Protein AF-A0A0H0XL68-F1 (afdb_monomer_lite)

Foldseek 3Di:
DPDPPPPQQLVLQCLLAPDPVPGGHPLVVLCVVVVHHSVVVVCCNVVSPDPPVSSVVSVCSNVVQDPVPDPQDPDWDQDPVRWTDGSDPPDTHHPVRVVVVVCCVCPDPVNDDLCVQADPVPRDGPDDD

Secondary structure (DSSP, 8-state):
----S---THHHHHHHTB-TTTSSB-HHHHHHHHTS-HHHHHHHHHHT---HHHHHHHHHHHTT----SSTT---S-B-TTS-EE-SSTT-EE-HHHHHHHHHHHHTSTTTS-GGGTB-TTT--B----

Organism: NCBI:txid874156

Radius of gyration: 19.89 Å; chains: 1; bounding box: 42×34×63 Å

Structure (mmCIF, N/CA/C/O backbone):
data_AF-A0A0H0XL68-F1
#
_entry.id   AF-A0A0H0XL68-F1
#
loop_
_atom_site.group_PDB
_atom_site.id
_atom_site.type_symbol
_atom_site.label_atom_id
_atom_site.label_alt_id
_atom_site.label_comp_id
_atom_site.label_asym_id
_atom_site.label_entity_id
_atom_site.label_seq_id
_atom_site.pdbx_PDB_ins_code
_atom_site.Cartn_x
_atom_site.Cartn_y
_atom_site.Cartn_z
_atom_site.occupancy
_atom_site.B_iso_or_equiv
_atom_site.auth_seq_id
_atom_site.auth_comp_id
_atom_site.auth_asym_id
_atom_site.auth_atom_id
_atom_site.pdbx_PDB_model_num
ATOM 1 N N . MET A 1 1 ? 14.903 -5.680 11.402 1.00 36.72 1 MET A N 1
ATOM 2 C CA . MET A 1 1 ? 15.444 -4.504 10.684 1.00 36.72 1 MET A CA 1
ATOM 3 C C . MET A 1 1 ? 15.607 -4.948 9.251 1.00 36.72 1 MET A C 1
ATOM 5 O O . MET A 1 1 ? 16.414 -5.834 9.026 1.00 36.72 1 MET A O 1
ATOM 9 N N . LEU A 1 2 ? 14.781 -4.461 8.331 1.00 29.67 2 LEU A N 1
ATOM 10 C CA . LEU A 1 2 ? 14.835 -4.867 6.929 1.00 29.67 2 LEU A CA 1
ATOM 11 C C . LEU A 1 2 ? 14.942 -3.591 6.090 1.00 29.67 2 LEU A C 1
ATOM 13 O O . LEU A 1 2 ? 13.982 -2.839 5.993 1.00 29.67 2 LEU A O 1
ATOM 17 N N . TYR A 1 3 ? 16.154 -3.382 5.566 1.00 35.50 3 TYR A N 1
ATOM 18 C CA . TYR A 1 3 ? 16.544 -2.434 4.517 1.00 35.50 3 TYR A CA 1
ATOM 19 C C . TYR A 1 3 ? 16.471 -0.923 4.821 1.00 35.50 3 TYR A C 1
ATOM 21 O O . TYR A 1 3 ? 15.872 -0.164 4.071 1.00 35.50 3 TYR A O 1
ATOM 29 N N . ASP A 1 4 ? 17.224 -0.470 5.832 1.00 36.06 4 ASP A N 1
ATOM 30 C CA . ASP A 1 4 ? 17.700 0.928 5.945 1.00 36.06 4 ASP A CA 1
ATOM 31 C C . ASP A 1 4 ? 19.021 1.144 5.170 1.00 36.06 4 ASP A C 1
ATOM 33 O O . ASP A 1 4 ? 19.929 1.852 5.608 1.00 36.06 4 ASP A O 1
ATOM 37 N N . ALA A 1 5 ? 19.173 0.516 4.000 1.00 41.38 5 ALA A N 1
ATOM 38 C CA . ALA A 1 5 ? 20.161 1.012 3.051 1.00 41.38 5 ALA A CA 1
ATOM 39 C C . ALA A 1 5 ? 19.579 2.296 2.450 1.00 41.38 5 ALA A C 1
ATOM 41 O O . ALA A 1 5 ? 18.411 2.315 2.073 1.00 41.38 5 ALA A O 1
ATOM 42 N N . LEU A 1 6 ? 20.385 3.355 2.394 1.00 47.25 6 LEU A N 1
ATOM 43 C CA . LEU A 1 6 ? 20.124 4.687 1.831 1.00 47.25 6 LEU A CA 1
ATOM 44 C C . LEU A 1 6 ? 19.752 4.665 0.331 1.00 47.25 6 LEU A C 1
ATOM 46 O O . LEU A 1 6 ? 20.333 5.380 -0.480 1.00 47.25 6 LEU A O 1
ATOM 50 N N . ILE A 1 7 ? 18.801 3.834 -0.078 1.00 57.19 7 ILE A N 1
ATOM 51 C CA . ILE A 1 7 ? 18.275 3.820 -1.430 1.00 57.19 7 ILE A CA 1
ATOM 52 C C . ILE A 1 7 ? 17.133 4.840 -1.422 1.00 57.19 7 ILE A C 1
ATOM 54 O O . ILE A 1 7 ? 16.073 4.623 -0.834 1.00 57.19 7 ILE A O 1
ATOM 58 N N . GLY A 1 8 ? 17.382 6.018 -1.989 1.00 65.19 8 GLY A N 1
ATOM 59 C CA . GLY A 1 8 ? 16.422 7.119 -1.953 1.00 65.19 8 GLY A CA 1
ATOM 60 C C . GLY A 1 8 ? 15.173 6.837 -2.796 1.00 65.19 8 GLY A C 1
ATOM 61 O O . GLY A 1 8 ? 15.296 6.299 -3.880 1.00 65.19 8 GLY A O 1
ATOM 62 N N . ASP A 1 9 ? 13.989 7.267 -2.355 1.00 77.81 9 ASP A N 1
ATOM 63 C CA . ASP A 1 9 ? 12.655 7.018 -2.951 1.00 77.81 9 ASP A CA 1
ATOM 64 C C . ASP A 1 9 ? 12.509 6.941 -4.490 1.00 77.81 9 ASP A C 1
ATOM 66 O O . ASP A 1 9 ? 11.549 6.337 -4.972 1.00 77.81 9 ASP A O 1
ATOM 70 N N . HIS A 1 10 ? 13.413 7.547 -5.263 1.00 85.56 10 HIS A N 1
ATOM 71 C CA . HIS A 1 10 ? 13.467 7.423 -6.718 1.00 85.56 10 HIS A CA 1
ATOM 72 C C . HIS A 1 10 ? 13.521 5.962 -7.197 1.00 85.56 10 HIS A C 1
ATOM 74 O O . HIS A 1 10 ? 12.738 5.597 -8.074 1.00 85.56 10 HIS A O 1
ATOM 80 N N . TRP A 1 11 ? 14.353 5.112 -6.579 1.00 87.69 11 TRP A N 1
ATOM 81 C CA . TRP A 1 11 ? 14.480 3.698 -6.965 1.00 87.69 11 TRP A CA 1
ATOM 82 C C . TRP A 1 11 ? 13.153 2.953 -6.799 1.00 87.69 11 TRP A C 1
ATOM 84 O O . TRP A 1 11 ? 12.792 2.105 -7.609 1.00 87.69 11 TRP A O 1
ATOM 94 N N . LEU A 1 12 ? 12.404 3.291 -5.746 1.00 87.38 12 LEU A N 1
ATOM 95 C CA . LEU A 1 12 ? 11.173 2.605 -5.391 1.00 87.38 12 LEU A CA 1
ATOM 96 C C . LEU A 1 12 ? 10.075 2.921 -6.415 1.00 87.38 12 LEU A C 1
ATOM 98 O O . LEU A 1 12 ? 9.288 2.044 -6.768 1.00 87.38 12 LEU A O 1
ATOM 102 N N . LEU A 1 13 ? 10.046 4.153 -6.939 1.00 90.12 13 LEU A N 1
ATOM 103 C CA . LEU A 1 13 ? 9.175 4.518 -8.059 1.00 90.12 13 LEU A CA 1
ATOM 104 C C . LEU A 1 13 ? 9.581 3.816 -9.354 1.00 90.12 13 LEU A C 1
ATOM 106 O O . LEU A 1 13 ? 8.699 3.354 -10.073 1.00 90.12 13 LEU A O 1
ATOM 110 N N . GLU A 1 14 ? 10.878 3.721 -9.646 1.00 90.31 14 GLU A N 1
ATOM 111 C CA . GLU A 1 14 ? 11.376 3.030 -10.843 1.00 90.31 14 GLU A CA 1
ATOM 112 C C . GLU A 1 14 ? 11.047 1.539 -10.812 1.00 90.31 14 GLU A C 1
ATOM 114 O O . GLU A 1 14 ? 10.573 1.000 -11.805 1.00 90.31 14 GLU A O 1
ATOM 119 N N . MET A 1 15 ? 11.198 0.889 -9.658 1.00 86.19 15 MET A N 1
ATOM 120 C CA . MET A 1 15 ? 10.804 -0.508 -9.461 1.00 86.19 15 MET A CA 1
ATOM 121 C C . MET A 1 15 ? 9.294 -0.703 -9.629 1.00 86.19 15 MET A C 1
ATOM 123 O O . MET A 1 15 ? 8.843 -1.581 -10.360 1.00 86.19 15 MET A O 1
ATOM 127 N N . CYS A 1 16 ? 8.492 0.137 -8.972 1.00 86.56 16 CYS A N 1
ATOM 128 C CA . CYS A 1 16 ? 7.034 0.013 -8.962 1.00 86.56 16 CYS A CA 1
ATOM 129 C C . CYS A 1 16 ? 6.374 0.377 -10.300 1.00 86.56 16 CYS A C 1
ATOM 131 O O . CYS A 1 16 ? 5.307 -0.146 -10.641 1.00 86.56 16 CYS A O 1
ATOM 133 N N . PHE A 1 17 ? 6.970 1.307 -11.041 1.00 90.94 17 PHE A N 1
ATOM 134 C CA . PHE A 1 17 ? 6.397 1.907 -12.241 1.00 90.94 17 PHE A CA 1
ATOM 135 C C . PHE A 1 17 ? 7.446 2.046 -13.342 1.00 90.94 17 PHE A C 1
ATOM 137 O O . PHE A 1 17 ? 7.541 3.102 -13.957 1.00 90.94 17 PHE A O 1
ATOM 144 N N . CYS A 1 18 ? 8.223 0.999 -13.608 1.00 89.31 18 CYS A N 1
ATOM 145 C CA . CYS A 1 18 ? 9.260 1.036 -14.637 1.00 89.31 18 CYS A CA 1
ATOM 146 C C . CYS A 1 18 ? 8.685 1.383 -16.024 1.00 89.31 18 CYS A C 1
ATOM 148 O O . CYS A 1 18 ? 7.698 0.786 -16.473 1.00 89.31 18 CYS A O 1
ATOM 150 N N . ASP A 1 19 ? 9.305 2.340 -16.716 1.00 89.81 19 ASP A N 1
ATOM 151 C CA . ASP A 1 19 ? 9.124 2.551 -18.152 1.00 89.81 19 ASP A CA 1
ATOM 152 C C . ASP A 1 19 ? 10.190 1.754 -18.915 1.00 89.81 19 ASP A C 1
ATOM 154 O O . ASP A 1 19 ? 11.315 2.212 -19.108 1.00 89.81 19 ASP A O 1
ATOM 158 N N . TYR A 1 20 ? 9.831 0.550 -19.364 1.00 82.50 20 TYR A N 1
ATOM 159 C CA . TYR A 1 20 ? 10.740 -0.338 -20.099 1.00 82.50 20 TYR A CA 1
ATOM 160 C C . TYR A 1 20 ? 11.163 0.198 -21.476 1.00 82.50 20 TYR A C 1
ATOM 162 O O . TYR A 1 20 ? 12.101 -0.330 -22.066 1.00 82.50 20 TYR A O 1
ATOM 170 N N . ILE A 1 21 ? 10.477 1.217 -22.006 1.00 81.12 21 ILE A N 1
ATOM 171 C CA . ILE A 1 21 ? 10.779 1.796 -23.320 1.0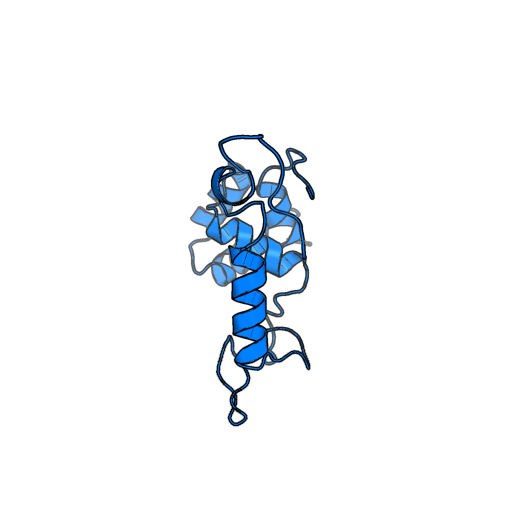0 81.12 21 ILE A CA 1
ATOM 172 C C . ILE A 1 21 ? 11.776 2.945 -23.170 1.00 81.12 21 ILE A C 1
ATOM 174 O O . ILE A 1 21 ? 12.737 3.029 -23.929 1.00 81.12 21 ILE A O 1
ATOM 178 N N . LYS A 1 22 ? 11.542 3.849 -22.212 1.00 82.12 22 LYS A N 1
ATOM 179 C CA . LYS A 1 22 ? 12.343 5.074 -22.038 1.00 82.12 22 LYS A CA 1
ATOM 180 C C . LYS A 1 22 ? 13.402 4.983 -20.939 1.00 82.12 22 LYS A C 1
ATOM 182 O O . LYS A 1 22 ? 14.297 5.824 -20.908 1.00 82.12 22 LYS A O 1
ATOM 187 N N . GLY A 1 23 ? 13.310 3.985 -20.062 1.00 80.69 23 GLY A N 1
ATOM 188 C CA . GLY A 1 23 ? 14.055 3.937 -18.808 1.00 80.69 23 GLY A CA 1
ATOM 189 C C . GLY A 1 23 ? 13.487 4.916 -17.772 1.00 80.69 23 GLY A C 1
ATOM 190 O O . GLY A 1 23 ? 13.001 5.997 -18.109 1.00 80.69 23 GLY A O 1
ATOM 191 N N . GLY A 1 24 ? 13.541 4.541 -16.493 1.00 87.81 24 GLY A N 1
ATOM 192 C CA . GLY A 1 24 ? 13.027 5.354 -15.385 1.00 87.81 24 GLY A CA 1
ATOM 193 C C . GLY A 1 24 ? 11.554 5.083 -15.057 1.00 87.81 24 GLY A C 1
ATOM 194 O O . GLY A 1 24 ? 11.090 3.945 -15.131 1.00 87.81 24 GLY A O 1
ATOM 195 N N . VAL A 1 25 ? 10.819 6.124 -14.650 1.00 91.69 25 VAL A N 1
ATOM 196 C CA . VAL A 1 25 ? 9.437 6.018 -14.144 1.00 91.69 25 VAL A CA 1
ATOM 197 C C . VAL A 1 25 ? 8.406 6.317 -15.235 1.00 91.69 25 VAL A C 1
ATOM 199 O O . VAL A 1 25 ? 8.406 7.392 -15.833 1.00 91.69 25 VAL A O 1
ATOM 202 N N . ASN A 1 26 ? 7.439 5.419 -15.413 1.00 94.88 26 ASN A N 1
ATOM 203 C CA . ASN A 1 26 ? 6.216 5.640 -16.176 1.00 94.88 26 ASN A CA 1
ATOM 204 C C . ASN A 1 26 ? 5.292 6.593 -15.397 1.00 94.88 26 ASN A C 1
ATOM 206 O O . ASN A 1 26 ? 4.451 6.169 -14.594 1.00 94.88 26 ASN A O 1
ATOM 210 N N . LEU A 1 27 ? 5.483 7.897 -15.617 1.00 94.06 27 LEU A N 1
ATOM 211 C CA . LEU A 1 27 ? 4.764 8.958 -14.907 1.00 94.06 27 LEU A CA 1
ATOM 212 C C . LEU A 1 27 ? 3.238 8.856 -15.046 1.00 94.06 27 LEU A C 1
ATOM 214 O O . LEU A 1 27 ? 2.586 8.953 -14.007 1.00 94.06 27 LEU A O 1
ATOM 218 N N . PRO A 1 28 ? 2.649 8.601 -16.236 1.00 93.69 28 PRO A N 1
ATOM 219 C CA . PRO A 1 28 ? 1.198 8.456 -16.358 1.00 93.69 28 PRO A CA 1
ATOM 220 C C . PRO A 1 28 ? 0.637 7.330 -15.481 1.00 93.69 28 PRO A C 1
ATOM 222 O O . PRO A 1 28 ? -0.352 7.516 -14.770 1.00 93.69 28 PRO A O 1
ATOM 225 N N . LYS A 1 29 ? 1.294 6.162 -15.472 1.00 90.25 29 LYS A N 1
ATOM 226 C CA . LYS A 1 29 ? 0.854 5.000 -14.685 1.00 90.25 29 LYS A CA 1
ATOM 227 C C . LYS A 1 29 ? 0.985 5.246 -13.183 1.00 90.25 29 LYS A C 1
ATOM 229 O O . LYS A 1 29 ? 0.083 4.898 -12.423 1.00 90.25 29 LYS A O 1
ATOM 234 N N . ALA A 1 30 ? 2.087 5.856 -12.755 1.00 91.19 30 ALA A N 1
ATOM 235 C CA . ALA A 1 30 ? 2.301 6.218 -11.358 1.00 91.19 30 ALA A CA 1
ATOM 236 C C . ALA A 1 30 ? 1.308 7.299 -10.891 1.00 91.19 30 ALA A C 1
ATOM 238 O O . ALA A 1 30 ? 0.717 7.180 -9.821 1.00 91.19 30 ALA A O 1
ATOM 239 N N . ALA A 1 31 ? 1.072 8.327 -11.709 1.00 91.19 31 ALA A N 1
ATOM 240 C CA . ALA A 1 31 ? 0.119 9.399 -11.431 1.00 91.19 31 ALA A CA 1
ATOM 241 C C . ALA A 1 31 ? -1.307 8.864 -11.249 1.00 91.19 31 ALA A C 1
ATOM 243 O O . ALA A 1 31 ? -1.965 9.199 -10.263 1.00 91.19 31 ALA A O 1
ATOM 244 N N . ALA A 1 32 ? -1.744 7.969 -12.141 1.00 86.06 32 ALA A N 1
ATOM 245 C CA . ALA A 1 32 ? -3.034 7.294 -12.036 1.00 86.06 32 ALA A CA 1
ATOM 246 C C . ALA A 1 32 ? -3.150 6.465 -10.746 1.00 86.06 32 ALA A C 1
ATOM 248 O O . ALA A 1 32 ? -4.164 6.528 -10.059 1.00 86.06 32 ALA A O 1
ATOM 249 N N . PHE A 1 33 ? -2.097 5.732 -10.381 1.00 85.38 33 PHE A N 1
ATOM 250 C CA . PHE A 1 33 ? -2.075 4.911 -9.171 1.00 85.38 33 PHE A CA 1
ATOM 251 C C . PHE A 1 33 ? -2.175 5.735 -7.880 1.00 85.38 33 PHE A C 1
ATOM 253 O O . PHE A 1 33 ? -2.901 5.360 -6.964 1.00 85.38 33 PHE A O 1
ATOM 260 N N . PHE A 1 34 ? -1.463 6.861 -7.794 1.00 86.38 34 PHE A N 1
ATOM 261 C CA . PHE A 1 34 ? -1.492 7.734 -6.614 1.00 86.38 34 PHE A CA 1
ATOM 262 C C . PHE A 1 34 ? -2.644 8.742 -6.622 1.00 86.38 34 PHE A C 1
ATOM 264 O O . PHE A 1 34 ? -2.758 9.525 -5.679 1.00 86.38 34 PHE A O 1
ATOM 271 N N . ASN A 1 35 ? -3.462 8.758 -7.678 1.00 85.50 35 ASN A N 1
ATOM 272 C CA . ASN A 1 35 ? -4.494 9.764 -7.913 1.00 85.50 35 ASN A CA 1
ATOM 273 C C . ASN A 1 35 ? -3.947 11.205 -7.788 1.00 85.50 35 ASN A C 1
ATOM 275 O O . ASN A 1 35 ? -4.452 12.035 -7.030 1.00 85.50 35 ASN A O 1
ATOM 279 N N . THR A 1 36 ? -2.846 11.493 -8.487 1.00 90.50 36 THR A N 1
ATOM 280 C CA . THR A 1 36 ? -2.183 12.808 -8.471 1.00 90.50 36 THR A CA 1
ATOM 281 C C . THR A 1 36 ? -1.659 13.196 -9.856 1.00 90.50 36 THR A C 1
ATOM 283 O O . THR A 1 36 ? -1.820 12.455 -10.817 1.00 90.50 36 THR A O 1
ATOM 286 N N . SER A 1 37 ? -1.038 14.373 -9.983 1.00 96.06 37 SER A N 1
ATOM 287 C CA . SER A 1 37 ? -0.469 14.835 -11.257 1.00 96.06 37 SER A CA 1
ATOM 288 C C . SER A 1 37 ? 0.884 14.183 -11.570 1.00 96.06 37 SER A C 1
ATOM 290 O O . SER A 1 37 ? 1.701 13.971 -10.671 1.00 96.06 37 SER A O 1
ATOM 292 N N . GLU A 1 38 ? 1.184 13.971 -12.854 1.00 96.94 38 GLU A N 1
ATOM 293 C CA . GLU A 1 38 ? 2.506 13.505 -13.310 1.00 96.94 38 GLU A CA 1
ATOM 294 C C . GLU A 1 38 ? 3.643 14.411 -12.823 1.00 96.94 38 GLU A C 1
ATOM 296 O O . GLU A 1 38 ? 4.707 13.930 -12.440 1.00 96.94 38 GLU A O 1
ATOM 301 N N . ARG A 1 39 ? 3.401 15.727 -12.751 1.00 96.94 39 ARG A N 1
ATOM 302 C CA . ARG A 1 39 ? 4.362 16.705 -12.224 1.00 96.94 39 ARG A CA 1
ATOM 303 C C . ARG A 1 39 ? 4.705 16.440 -10.758 1.00 96.94 39 ARG A C 1
ATOM 305 O O . ARG A 1 39 ? 5.864 16.578 -10.368 1.00 96.94 39 ARG A O 1
ATOM 312 N N . THR A 1 40 ? 3.710 16.078 -9.951 1.00 96.00 40 THR A N 1
ATOM 313 C CA . THR A 1 40 ? 3.903 15.729 -8.539 1.00 96.00 40 THR A CA 1
ATOM 314 C C . THR A 1 40 ? 4.794 14.495 -8.413 1.00 96.00 40 THR A C 1
ATOM 316 O O . THR A 1 40 ? 5.776 14.531 -7.673 1.00 96.00 40 THR A O 1
ATOM 319 N N . VAL A 1 41 ? 4.496 13.441 -9.181 1.00 95.00 41 VAL A N 1
ATOM 320 C CA . VAL A 1 41 ? 5.281 12.197 -9.190 1.00 95.00 41 VAL A CA 1
ATOM 321 C C . VAL A 1 41 ? 6.702 12.444 -9.688 1.00 95.00 41 VAL A C 1
ATOM 323 O O . VAL A 1 41 ? 7.659 11.997 -9.060 1.00 95.00 41 VAL A O 1
ATOM 326 N N . TYR A 1 42 ? 6.860 13.213 -10.767 1.00 95.12 42 TYR A N 1
ATOM 327 C CA . TYR A 1 42 ? 8.167 13.584 -11.300 1.00 95.12 42 TYR A CA 1
ATOM 328 C C . TYR A 1 42 ? 9.021 14.309 -10.256 1.00 95.12 42 TYR A C 1
ATOM 330 O O . TYR A 1 42 ? 10.209 14.023 -10.130 1.00 95.12 42 TYR A O 1
ATOM 338 N N . ARG A 1 43 ? 8.425 15.212 -9.464 1.00 95.38 43 ARG A N 1
ATOM 339 C CA . ARG A 1 43 ? 9.131 15.885 -8.367 1.00 95.38 43 ARG A CA 1
ATOM 340 C C . ARG A 1 43 ? 9.590 14.889 -7.302 1.00 95.38 43 ARG A C 1
ATOM 342 O O . ARG A 1 43 ? 10.739 14.963 -6.884 1.00 95.38 43 ARG A O 1
ATOM 349 N N . TRP A 1 44 ? 8.730 13.955 -6.890 1.00 93.94 44 TRP A N 1
ATOM 350 C CA . TRP A 1 44 ? 9.100 12.917 -5.918 1.00 93.94 44 TRP A CA 1
ATOM 351 C C . TRP A 1 44 ? 10.248 12.044 -6.413 1.00 93.94 44 TRP A C 1
ATOM 353 O O . TRP A 1 44 ? 11.168 11.774 -5.645 1.00 93.94 44 TRP A O 1
ATOM 363 N N . TRP A 1 45 ? 10.206 11.645 -7.686 1.00 92.88 45 TRP A N 1
ATOM 364 C CA . TRP A 1 45 ? 11.259 10.868 -8.331 1.00 92.88 45 TRP A CA 1
ATOM 365 C C . TRP A 1 45 ? 12.569 11.658 -8.402 1.00 92.88 45 TRP A C 1
ATOM 367 O O . TRP A 1 45 ? 13.578 11.221 -7.863 1.00 92.88 45 TRP A O 1
ATOM 377 N N . LYS A 1 46 ? 12.548 12.869 -8.967 1.00 93.12 46 LYS A N 1
ATOM 378 C CA . LYS A 1 46 ? 13.748 13.696 -9.151 1.00 93.12 46 LYS A CA 1
ATOM 379 C C . LYS A 1 46 ? 14.407 14.105 -7.834 1.00 93.12 46 LYS A C 1
ATOM 381 O O . LYS A 1 46 ? 15.628 14.115 -7.733 1.00 93.12 46 LYS A O 1
ATOM 386 N N . GLU A 1 47 ? 13.612 14.492 -6.841 1.00 92.50 47 GLU A N 1
ATOM 387 C CA . GLU A 1 47 ? 14.121 14.927 -5.535 1.00 92.50 47 GLU A CA 1
ATOM 388 C C . GLU A 1 47 ? 14.349 13.756 -4.580 1.00 92.50 47 GLU A C 1
ATOM 390 O O . GLU A 1 47 ? 14.856 13.961 -3.478 1.00 92.50 47 GLU A O 1
ATOM 395 N N . SER A 1 48 ? 13.962 12.543 -4.983 1.00 88.69 48 SER A N 1
ATOM 396 C CA . SER A 1 48 ? 13.999 11.350 -4.150 1.00 88.69 48 SER A CA 1
ATOM 397 C C . SER A 1 48 ? 13.291 11.554 -2.797 1.00 88.69 48 SER A C 1
ATOM 399 O O . SER A 1 48 ? 13.763 11.093 -1.756 1.00 88.69 48 SER A O 1
ATOM 401 N N . LYS A 1 49 ? 12.163 12.280 -2.830 1.00 88.06 49 LYS A N 1
ATOM 402 C CA . LYS A 1 49 ? 11.363 12.717 -1.675 1.00 88.06 49 LYS A CA 1
ATOM 403 C C . LYS A 1 49 ? 9.887 12.430 -1.905 1.00 88.06 49 LYS A C 1
ATOM 405 O O . LYS A 1 49 ? 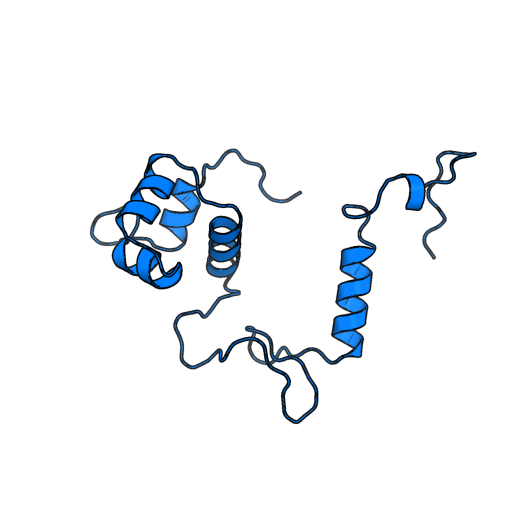9.109 13.299 -2.309 1.00 88.06 49 LYS A O 1
ATOM 410 N N . MET A 1 50 ? 9.495 11.199 -1.635 1.00 86.94 50 MET A N 1
ATOM 411 C CA . MET A 1 50 ? 8.116 10.754 -1.700 1.00 86.94 50 MET A CA 1
ATOM 412 C C . MET A 1 50 ? 7.431 10.937 -0.336 1.00 86.94 50 MET A C 1
ATOM 414 O O . MET A 1 50 ? 8.033 10.649 0.703 1.00 86.94 50 MET A O 1
ATOM 418 N N . PRO A 1 51 ? 6.165 11.392 -0.291 1.00 86.00 51 PRO A N 1
ATOM 419 C CA . PRO A 1 51 ? 5.393 11.406 0.941 1.00 86.00 51 PRO A CA 1
ATOM 420 C C . PRO A 1 51 ? 5.307 10.007 1.546 1.00 86.00 51 PRO A C 1
ATOM 422 O O . PRO A 1 51 ? 5.181 9.015 0.828 1.00 86.00 51 PRO A O 1
ATOM 425 N N . TYR A 1 52 ? 5.298 9.938 2.876 1.00 77.31 52 TYR A N 1
ATOM 426 C CA . TYR A 1 52 ? 5.294 8.678 3.622 1.00 77.31 52 TYR A CA 1
ATOM 427 C C . TYR A 1 52 ? 4.216 7.683 3.155 1.00 77.31 52 TYR A C 1
ATOM 429 O O . TYR A 1 52 ? 4.498 6.499 2.974 1.00 77.31 52 TYR A O 1
ATOM 437 N N . MET A 1 53 ? 2.994 8.165 2.896 1.00 76.31 53 MET A N 1
ATOM 438 C CA . MET A 1 53 ? 1.899 7.316 2.414 1.00 76.31 53 MET A CA 1
ATOM 439 C C . MET A 1 53 ? 2.141 6.764 1.008 1.00 76.31 53 MET A C 1
ATOM 441 O O . MET A 1 53 ? 1.884 5.588 0.767 1.00 76.31 53 MET A O 1
ATOM 445 N N . ALA A 1 54 ? 2.682 7.570 0.094 1.00 81.81 54 ALA A N 1
ATOM 446 C CA . ALA A 1 54 ? 3.015 7.103 -1.248 1.00 81.81 54 ALA A CA 1
ATOM 447 C C . ALA A 1 54 ? 4.155 6.066 -1.208 1.00 81.81 54 ALA A C 1
ATOM 449 O O . ALA A 1 54 ? 4.068 5.040 -1.881 1.00 81.81 54 ALA A O 1
ATOM 450 N N . ARG A 1 55 ? 5.148 6.246 -0.320 1.00 81.88 55 ARG A N 1
ATOM 451 C CA . ARG A 1 55 ? 6.207 5.251 -0.083 1.00 81.88 55 ARG A CA 1
ATOM 452 C C . ARG A 1 55 ? 5.632 3.917 0.402 1.00 81.88 55 ARG A C 1
ATOM 454 O O . ARG A 1 55 ? 5.995 2.871 -0.124 1.00 81.88 55 ARG A O 1
ATOM 461 N N . LYS A 1 56 ? 4.709 3.943 1.371 1.00 76.94 56 LYS A N 1
ATOM 462 C CA . LYS A 1 56 ? 4.010 2.736 1.851 1.00 76.94 56 LYS A CA 1
ATOM 463 C C . LYS A 1 56 ? 3.251 2.019 0.735 1.00 76.94 56 LYS A C 1
ATOM 465 O O . LYS A 1 56 ? 3.352 0.804 0.625 1.00 76.94 56 LYS A O 1
ATOM 470 N N . LEU A 1 57 ? 2.530 2.761 -0.104 1.00 78.88 57 LEU A N 1
ATOM 471 C CA . LEU A 1 57 ? 1.797 2.186 -1.234 1.00 78.88 57 LEU A CA 1
ATOM 472 C C . LEU A 1 57 ? 2.731 1.542 -2.266 1.00 78.88 57 LEU A C 1
ATOM 474 O O . LEU A 1 57 ? 2.405 0.482 -2.792 1.00 78.88 57 LEU A O 1
ATOM 478 N N . CYS A 1 58 ? 3.902 2.128 -2.529 1.00 81.69 58 CYS A N 1
ATOM 479 C CA . CYS A 1 58 ? 4.916 1.475 -3.354 1.00 81.69 58 CYS A CA 1
ATOM 480 C C . CYS A 1 58 ? 5.408 0.161 -2.740 1.00 81.69 58 CYS A C 1
ATOM 482 O O . CYS A 1 58 ? 5.467 -0.838 -3.442 1.00 81.69 58 CYS A O 1
ATOM 484 N N . TRP A 1 59 ? 5.722 0.127 -1.444 1.00 78.56 59 TRP A N 1
ATOM 485 C CA . TRP A 1 59 ? 6.154 -1.111 -0.782 1.00 78.56 59 TRP A CA 1
ATOM 486 C C . TRP A 1 59 ? 5.097 -2.216 -0.841 1.00 78.56 59 TRP A C 1
ATOM 488 O O . TRP A 1 59 ? 5.424 -3.379 -1.064 1.00 78.56 59 TRP A O 1
ATOM 498 N N . LEU A 1 60 ? 3.820 -1.857 -0.708 1.00 72.56 60 LEU A N 1
ATOM 499 C CA . LEU A 1 60 ? 2.707 -2.794 -0.890 1.00 72.56 60 LEU A CA 1
ATOM 500 C C . LEU A 1 60 ? 2.569 -3.260 -2.352 1.00 72.56 60 LEU A C 1
ATOM 502 O O . LEU A 1 60 ? 2.185 -4.394 -2.623 1.00 72.56 60 LEU A O 1
ATOM 506 N N . LYS A 1 61 ? 2.899 -2.401 -3.321 1.00 73.62 61 LYS A N 1
ATOM 507 C CA . LYS A 1 61 ? 2.958 -2.776 -4.741 1.00 73.62 61 LYS A CA 1
ATOM 508 C C . LYS A 1 61 ? 4.104 -3.735 -5.039 1.00 73.62 61 LYS A C 1
ATOM 510 O O . LYS A 1 61 ? 3.890 -4.728 -5.724 1.00 73.62 61 LYS A O 1
ATOM 515 N N . GLU A 1 62 ? 5.297 -3.414 -4.555 1.00 72.81 62 GLU A N 1
ATOM 516 C CA . GLU A 1 62 ? 6.531 -4.158 -4.812 1.00 72.81 62 GLU A CA 1
ATOM 517 C C . GLU A 1 62 ? 6.482 -5.552 -4.187 1.00 72.81 62 GLU A C 1
ATOM 519 O O . GLU A 1 62 ? 6.730 -6.534 -4.878 1.00 72.81 62 G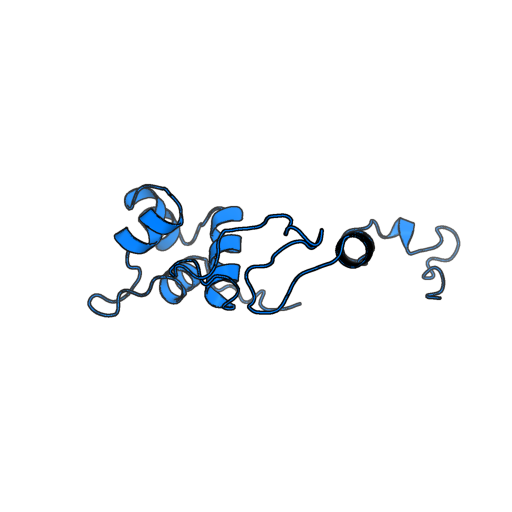LU A O 1
ATOM 524 N N . SER A 1 63 ? 6.016 -5.659 -2.942 1.00 65.31 63 SER A N 1
ATOM 525 C CA . SER A 1 63 ? 5.886 -6.944 -2.245 1.00 65.31 63 SER A CA 1
ATOM 526 C C . SER A 1 63 ? 4.748 -7.837 -2.767 1.00 65.31 63 SER A C 1
ATOM 528 O O . SER A 1 63 ? 4.417 -8.846 -2.147 1.00 65.31 63 SER A O 1
ATOM 530 N N . GLY A 1 64 ? 4.113 -7.478 -3.890 1.00 55.91 64 GLY A N 1
ATOM 531 C CA . GLY A 1 64 ? 3.037 -8.255 -4.506 1.00 55.91 64 GLY A CA 1
ATOM 532 C C . GLY A 1 64 ? 1.725 -8.252 -3.716 1.00 55.91 64 GLY A C 1
ATOM 533 O O . GLY A 1 64 ? 0.778 -8.922 -4.119 1.00 55.91 64 GLY A O 1
ATOM 534 N N . THR A 1 65 ? 1.624 -7.470 -2.632 1.00 50.41 65 THR A N 1
ATOM 535 C CA . THR A 1 65 ? 0.387 -7.311 -1.841 1.00 50.41 65 THR A CA 1
ATOM 536 C C . THR A 1 65 ? -0.692 -6.542 -2.589 1.00 50.41 65 THR A C 1
ATOM 538 O O . THR A 1 65 ? -1.843 -6.511 -2.163 1.00 50.41 65 THR A O 1
ATOM 541 N N . MET A 1 66 ? -0.330 -5.877 -3.683 1.00 48.59 66 MET A N 1
ATOM 542 C CA . MET A 1 66 ? -1.246 -5.094 -4.489 1.00 48.59 66 MET A CA 1
ATOM 543 C C . MET A 1 66 ? -1.280 -5.597 -5.926 1.00 48.59 66 MET A C 1
ATOM 545 O O . MET A 1 66 ? -0.677 -5.013 -6.832 1.00 48.59 66 MET A O 1
ATOM 549 N N . SER A 1 67 ? -2.134 -6.592 -6.155 1.00 46.62 67 SER A N 1
ATOM 550 C CA . SER A 1 67 ? -2.916 -6.660 -7.392 1.00 46.62 67 SER A CA 1
ATOM 551 C C . SER A 1 67 ? -3.843 -5.430 -7.454 1.00 46.62 67 SER A C 1
ATOM 553 O O . SER A 1 67 ? -5.051 -5.509 -7.283 1.00 46.62 67 SER A O 1
ATOM 555 N N . LEU A 1 68 ? -3.270 -4.231 -7.628 1.00 48.94 68 LEU A N 1
ATOM 556 C CA . LEU A 1 68 ? -4.030 -2.983 -7.820 1.00 48.94 68 LEU A CA 1
ATOM 557 C C . LEU A 1 68 ? -4.430 -2.758 -9.287 1.00 48.94 68 LEU A C 1
ATOM 559 O O . LEU A 1 68 ? -4.958 -1.707 -9.643 1.00 48.94 68 LEU A O 1
ATOM 563 N N . HIS A 1 69 ? -4.171 -3.738 -10.152 1.00 43.47 69 HIS A N 1
ATOM 564 C CA . HIS A 1 69 ? -4.568 -3.718 -11.555 1.00 43.47 69 HIS A CA 1
ATOM 565 C C . HIS A 1 69 ? -5.107 -5.093 -11.962 1.00 43.47 69 HIS A C 1
ATOM 567 O O . HIS A 1 69 ? -4.514 -5.791 -12.777 1.00 43.47 69 HIS A O 1
ATOM 573 N N . GLY A 1 70 ? -6.238 -5.476 -11.380 1.00 48.22 70 GLY A N 1
ATOM 574 C CA . GLY A 1 70 ? -7.005 -6.650 -11.779 1.00 48.22 70 GLY A CA 1
ATOM 575 C C . GLY A 1 70 ? -8.412 -6.570 -11.198 1.00 48.22 70 GLY A C 1
ATOM 576 O O . GLY A 1 70 ? -8.601 -6.000 -10.130 1.00 48.22 70 GLY A O 1
ATOM 577 N N . LYS A 1 71 ? -9.405 -7.159 -11.875 1.00 50.06 71 LYS A N 1
ATOM 578 C CA . LYS A 1 71 ? -10.780 -7.333 -11.352 1.00 50.06 71 LYS A CA 1
ATOM 579 C C . LYS A 1 71 ? -10.850 -8.225 -10.092 1.00 50.06 71 LYS A C 1
ATOM 581 O O . LYS A 1 71 ? -11.939 -8.586 -9.669 1.00 50.06 71 LYS A O 1
ATOM 586 N N . GLU A 1 72 ? -9.708 -8.633 -9.549 1.00 54.66 72 GLU A N 1
ATOM 587 C CA . GLU A 1 72 ? -9.588 -9.658 -8.513 1.00 54.66 72 GLU A CA 1
ATOM 588 C C . GLU A 1 72 ? -9.671 -9.093 -7.093 1.00 54.66 72 GLU A C 1
ATOM 590 O O . GLU A 1 72 ? -10.007 -9.837 -6.177 1.00 54.66 72 GLU A O 1
ATOM 595 N N . TRP A 1 73 ? -9.415 -7.793 -6.894 1.00 61.19 73 TRP A N 1
ATOM 596 C CA . TRP A 1 73 ? -9.475 -7.185 -5.565 1.00 61.19 73 TRP A CA 1
ATOM 597 C C . TRP A 1 73 ? -10.456 -6.013 -5.495 1.00 61.19 73 TRP A C 1
ATOM 599 O O . TRP A 1 73 ? -10.260 -4.981 -6.133 1.00 61.19 73 TRP A O 1
ATOM 609 N N . ASP A 1 74 ? -11.490 -6.173 -4.666 1.00 63.69 74 ASP A N 1
ATOM 610 C CA . ASP A 1 74 ? -12.574 -5.202 -4.443 1.00 63.69 74 ASP A CA 1
ATOM 611 C C . ASP A 1 74 ? -12.380 -4.389 -3.142 1.00 63.69 74 ASP A C 1
ATOM 613 O O . ASP A 1 74 ? -13.324 -3.946 -2.489 1.00 63.69 74 ASP A O 1
ATOM 617 N N . GLY A 1 75 ? -11.127 -4.240 -2.702 1.00 66.44 75 GLY A N 1
ATOM 618 C CA . GLY A 1 75 ? -10.793 -3.560 -1.451 1.00 66.44 75 GLY A CA 1
ATOM 619 C C . GLY A 1 75 ? -11.077 -4.385 -0.189 1.00 66.44 75 GLY A C 1
ATOM 620 O O . GLY A 1 75 ? -11.394 -5.575 -0.233 1.00 66.44 75 GLY A O 1
ATOM 621 N N . PHE A 1 76 ? -10.922 -3.738 0.968 1.00 76.12 76 PHE A N 1
ATOM 622 C CA . PHE A 1 76 ? -11.278 -4.321 2.261 1.00 76.12 76 PHE A CA 1
ATOM 623 C C . PHE A 1 76 ? -12.782 -4.194 2.492 1.00 76.12 76 PHE A C 1
ATOM 625 O O . PHE A 1 76 ? -13.311 -3.086 2.573 1.00 76.12 76 PHE A O 1
ATOM 632 N N . HIS A 1 77 ? -13.461 -5.322 2.656 1.00 80.38 77 HIS A N 1
ATOM 633 C CA . HIS A 1 77 ? -14.867 -5.365 3.034 1.00 80.38 77 HIS A CA 1
ATOM 634 C C . HIS A 1 77 ? -15.140 -6.575 3.926 1.00 80.38 77 HIS A C 1
ATOM 636 O O . HIS A 1 77 ? -14.345 -7.515 3.996 1.00 80.38 77 HIS A O 1
ATOM 642 N N . ILE A 1 78 ? -16.274 -6.539 4.620 1.00 83.50 78 ILE A N 1
ATOM 643 C CA . ILE A 1 78 ? -16.763 -7.687 5.376 1.00 83.50 78 ILE A CA 1
ATOM 644 C C . ILE A 1 78 ? -17.620 -8.532 4.436 1.00 83.50 78 ILE A C 1
ATOM 646 O O . ILE A 1 78 ? -18.602 -8.053 3.871 1.00 83.50 78 ILE A O 1
ATOM 650 N N . THR A 1 79 ? -17.208 -9.779 4.245 1.00 84.38 79 THR A N 1
ATOM 651 C CA . THR A 1 79 ? -17.935 -10.799 3.478 1.00 84.38 79 THR A CA 1
ATOM 652 C C . THR A 1 79 ? -19.268 -11.145 4.149 1.00 84.38 79 THR A C 1
ATOM 654 O O . THR A 1 79 ? -19.500 -10.818 5.317 1.00 84.38 79 THR A O 1
ATOM 657 N N . LYS A 1 80 ? -20.161 -11.848 3.441 1.00 85.31 80 LYS A N 1
ATOM 658 C CA . LYS A 1 80 ? -21.446 -12.291 4.019 1.00 85.31 80 LYS A CA 1
ATOM 659 C C . LYS A 1 80 ? -21.248 -13.233 5.211 1.00 85.31 80 LYS A C 1
ATOM 661 O O . LYS A 1 80 ? -22.094 -13.293 6.095 1.00 85.31 80 LYS A O 1
ATOM 666 N N . GLU A 1 81 ? -20.111 -13.918 5.254 1.00 87.88 81 GLU A N 1
ATOM 667 C CA . GLU A 1 81 ? -19.678 -14.835 6.305 1.00 87.88 81 GLU A CA 1
ATOM 668 C C . GLU A 1 81 ? -19.024 -14.112 7.499 1.00 87.88 81 GLU A C 1
ATOM 670 O O . GLU A 1 81 ? -18.525 -14.761 8.417 1.00 87.88 81 GLU A O 1
ATOM 675 N N . GLY A 1 82 ? -18.991 -12.774 7.503 1.00 83.81 82 GLY A N 1
ATOM 676 C CA . GLY A 1 82 ? -18.451 -11.976 8.606 1.00 83.81 82 GLY A CA 1
ATOM 677 C C . GLY A 1 82 ? -16.921 -11.926 8.668 1.00 83.81 82 GLY A C 1
ATOM 678 O O . GLY A 1 82 ? -16.368 -11.489 9.676 1.00 83.81 82 GLY A O 1
ATOM 679 N N . LYS A 1 83 ? -16.223 -12.365 7.615 1.00 85.50 83 LYS A N 1
ATOM 680 C CA . LYS A 1 83 ? -14.757 -12.284 7.504 1.00 85.50 83 LYS A CA 1
ATOM 681 C C . LYS A 1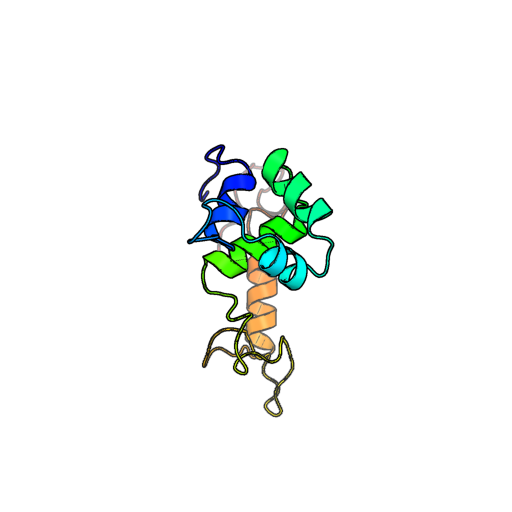 83 ? -14.3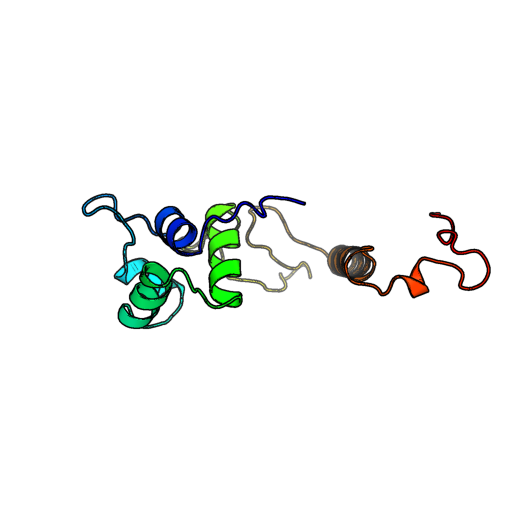33 -11.016 6.769 1.00 85.50 83 LYS A C 1
ATOM 683 O O . LYS A 1 83 ? -14.995 -10.620 5.812 1.00 85.50 83 LYS A O 1
ATOM 688 N N . LEU A 1 84 ? -13.214 -10.422 7.168 1.00 83.00 84 LEU A N 1
ATOM 689 C CA . LEU A 1 84 ? -12.541 -9.356 6.434 1.00 83.00 84 LEU A CA 1
ATOM 690 C C . LEU A 1 84 ? -11.822 -9.944 5.220 1.00 83.00 84 LEU A C 1
ATOM 692 O O . LEU A 1 84 ? -10.861 -10.702 5.372 1.00 83.00 84 LEU A O 1
ATOM 696 N N . GLN A 1 85 ? -12.271 -9.561 4.027 1.00 82.38 85 GLN A N 1
ATOM 697 C CA . GLN A 1 85 ? -11.586 -9.886 2.783 1.00 82.38 85 GLN A CA 1
ATOM 698 C C . GLN A 1 85 ? -10.260 -9.123 2.707 1.00 82.38 85 GLN A C 1
ATOM 700 O O . GLN A 1 85 ? -10.218 -7.909 2.927 1.00 82.38 85 GLN A O 1
ATOM 705 N N . THR A 1 86 ? -9.179 -9.829 2.378 1.00 76.50 86 THR A N 1
ATOM 706 C CA . THR A 1 86 ? -7.850 -9.235 2.178 1.00 76.50 86 THR A CA 1
ATOM 707 C C . THR A 1 86 ? -7.492 -9.207 0.683 1.00 76.50 86 THR A C 1
ATOM 709 O O . THR A 1 86 ? -8.171 -9.853 -0.121 1.00 76.50 86 THR A O 1
ATOM 712 N N . PRO A 1 87 ? -6.445 -8.463 0.277 1.00 65.50 87 PRO A N 1
ATOM 713 C CA . PRO A 1 87 ? -5.946 -8.489 -1.101 1.00 65.50 87 PRO A CA 1
ATOM 714 C C . PRO A 1 87 ? -5.301 -9.810 -1.535 1.00 65.50 87 PRO A C 1
ATOM 716 O O . PRO A 1 87 ? -4.990 -9.959 -2.714 1.00 65.50 87 PRO A O 1
ATOM 719 N N . PHE A 1 88 ? -5.076 -10.758 -0.622 1.00 65.69 88 PHE A N 1
ATOM 720 C CA . PHE A 1 88 ? -4.491 -12.047 -0.968 1.00 65.69 88 PHE A CA 1
ATOM 721 C C . PHE A 1 88 ? -5.594 -13.072 -1.278 1.00 65.69 88 PHE A C 1
ATOM 723 O O . PHE A 1 88 ? -6.505 -13.238 -0.457 1.00 65.69 88 PHE A O 1
ATOM 730 N N . PRO A 1 89 ? -5.520 -13.777 -2.425 1.00 63.16 89 PRO A N 1
ATOM 731 C CA . PRO A 1 89 ? -6.438 -14.866 -2.743 1.00 63.16 89 PRO A CA 1
ATOM 732 C C . PRO A 1 89 ? -6.488 -15.893 -1.609 1.00 63.16 89 PRO A C 1
ATOM 734 O O . PRO A 1 89 ? -5.458 -16.224 -1.025 1.00 63.16 89 PRO A O 1
ATOM 737 N N . ASP A 1 90 ? -7.695 -16.350 -1.277 1.00 69.12 90 ASP A N 1
ATOM 738 C CA . ASP A 1 90 ? -7.978 -17.334 -0.221 1.00 69.12 90 ASP A CA 1
ATOM 739 C C . ASP A 1 90 ? -7.571 -16.936 1.210 1.00 69.12 90 ASP A C 1
ATOM 741 O O . ASP A 1 90 ? -7.709 -17.729 2.144 1.00 69.12 90 ASP A O 1
ATOM 745 N N . TYR A 1 91 ? -7.143 -15.691 1.424 1.00 72.31 91 TYR A N 1
ATOM 746 C CA . TYR A 1 91 ? -6.819 -15.173 2.746 1.00 72.31 91 TYR A CA 1
ATOM 747 C C . TYR A 1 91 ? -7.883 -14.169 3.197 1.00 72.31 91 TYR A C 1
ATOM 749 O O . TYR A 1 91 ? -7.997 -13.052 2.684 1.00 72.31 91 TYR A O 1
ATOM 757 N N . ALA A 1 92 ? -8.670 -14.568 4.189 1.00 81.25 92 ALA A N 1
ATOM 758 C CA . ALA A 1 92 ? -9.666 -13.728 4.838 1.00 81.25 92 ALA A CA 1
ATOM 759 C C . ALA A 1 92 ? -9.562 -13.908 6.351 1.00 81.25 92 ALA A C 1
ATOM 761 O O . ALA A 1 92 ? -9.341 -15.020 6.828 1.00 81.25 92 ALA A O 1
ATOM 762 N N . LEU A 1 93 ? -9.739 -12.822 7.100 1.00 79.56 93 LEU A N 1
ATOM 763 C CA . LEU A 1 93 ? -9.571 -12.819 8.553 1.00 79.56 93 LEU A CA 1
ATOM 764 C C . LEU A 1 93 ? -10.928 -12.788 9.250 1.00 79.56 93 LEU A C 1
ATOM 766 O O . LEU A 1 93 ? -11.779 -11.951 8.959 1.00 79.56 93 LEU A O 1
ATOM 770 N N . THR A 1 94 ? -11.133 -13.673 10.210 1.00 83.75 94 THR A N 1
ATOM 771 C CA . THR A 1 94 ? -12.249 -13.593 11.155 1.00 83.75 94 THR A CA 1
ATOM 772 C C . THR A 1 94 ? -12.072 -12.405 12.111 1.00 83.75 94 THR A C 1
ATOM 774 O O . THR A 1 94 ? -10.952 -11.924 12.307 1.00 83.75 94 THR A O 1
ATOM 777 N N . PRO A 1 95 ? -13.143 -11.946 12.786 1.00 79.88 95 PRO A N 1
ATOM 778 C CA . PRO A 1 95 ? -13.035 -10.893 13.798 1.00 79.88 95 PRO A CA 1
ATOM 779 C C . PRO A 1 95 ? -11.999 -11.191 14.894 1.00 79.88 95 PRO A C 1
ATOM 781 O O . PRO A 1 95 ? -11.269 -10.293 15.310 1.00 79.88 95 PRO A O 1
ATOM 784 N N . ASN A 1 96 ? -11.883 -12.455 15.317 1.00 76.06 96 ASN A N 1
ATOM 785 C CA . ASN A 1 96 ? -10.908 -12.871 16.327 1.00 76.06 96 ASN A CA 1
ATOM 786 C C . ASN A 1 96 ? -9.468 -12.772 15.813 1.00 76.06 96 ASN A C 1
ATOM 788 O O . ASN A 1 96 ? -8.590 -12.327 16.545 1.00 76.06 96 ASN A O 1
ATOM 792 N N . GLU A 1 97 ? -9.217 -13.134 14.555 1.00 75.44 97 GLU A N 1
ATOM 793 C CA . GLU A 1 97 ? -7.888 -13.018 13.945 1.00 75.44 97 GLU A CA 1
ATOM 794 C C . GLU A 1 97 ? -7.494 -11.555 13.715 1.00 75.44 97 GLU A C 1
ATOM 796 O O . GLU A 1 97 ? -6.330 -11.194 13.895 1.00 75.44 97 GLU A O 1
ATOM 801 N N . ILE A 1 98 ? -8.455 -10.681 13.401 1.00 76.88 98 ILE A N 1
ATOM 802 C CA . ILE A 1 98 ? -8.231 -9.228 13.347 1.00 76.88 98 ILE A CA 1
ATOM 803 C C . ILE A 1 98 ? -7.860 -8.702 14.736 1.00 76.88 98 ILE A C 1
ATOM 805 O O . ILE A 1 98 ? -6.879 -7.973 14.871 1.00 76.88 98 ILE A O 1
ATOM 809 N N . ALA A 1 99 ? -8.610 -9.091 15.771 1.00 72.94 99 ALA A N 1
ATOM 810 C CA . ALA A 1 99 ? -8.336 -8.692 17.149 1.00 72.94 99 ALA A CA 1
ATOM 811 C C . ALA A 1 99 ? -6.965 -9.197 17.626 1.00 72.94 99 ALA A C 1
ATOM 813 O O . ALA A 1 99 ? -6.203 -8.429 18.213 1.00 72.94 99 ALA A O 1
ATOM 814 N N . ALA A 1 100 ? -6.614 -10.446 17.314 1.00 70.75 100 ALA A N 1
ATOM 815 C CA . ALA A 1 100 ? -5.306 -11.020 17.611 1.00 70.75 100 ALA A CA 1
ATOM 816 C C . ALA A 1 100 ? -4.183 -10.282 16.869 1.00 70.75 100 ALA A C 1
ATOM 818 O O . ALA A 1 100 ? -3.181 -9.922 17.478 1.00 70.75 100 ALA A O 1
ATOM 819 N N . THR A 1 101 ? -4.366 -9.977 15.581 1.00 70.94 101 THR A N 1
ATOM 820 C CA . THR A 1 101 ? -3.394 -9.206 14.789 1.00 70.94 101 THR A CA 1
ATOM 821 C C . THR A 1 101 ? -3.203 -7.806 15.369 1.00 70.94 101 THR A C 1
ATOM 823 O O . THR A 1 101 ? -2.073 -7.362 15.553 1.00 70.94 101 THR A O 1
ATOM 826 N N . TRP A 1 102 ? -4.293 -7.119 15.717 1.00 71.25 102 TRP A N 1
ATOM 827 C CA . TRP A 1 102 ? -4.239 -5.804 16.352 1.00 71.25 102 TRP A CA 1
ATOM 828 C C . TRP A 1 102 ? -3.524 -5.861 17.703 1.00 71.25 102 TRP A C 1
ATOM 830 O O . TRP A 1 102 ? -2.652 -5.034 17.962 1.00 71.25 102 TRP A O 1
ATOM 840 N N . TYR A 1 103 ? -3.836 -6.864 18.530 1.00 70.19 103 TYR A N 1
ATOM 841 C CA . TYR A 1 103 ? -3.165 -7.107 19.805 1.00 70.19 103 TYR A CA 1
ATOM 842 C C . TYR A 1 103 ? -1.665 -7.333 19.593 1.00 70.19 103 TYR A C 1
ATOM 844 O O . TYR A 1 103 ? -0.860 -6.663 20.225 1.00 70.19 103 TYR A O 1
ATOM 852 N N . LEU A 1 104 ? -1.261 -8.210 18.676 1.00 68.94 104 LEU A N 1
ATOM 853 C CA . LEU A 1 104 ? 0.150 -8.512 18.418 1.00 68.94 104 LEU A CA 1
A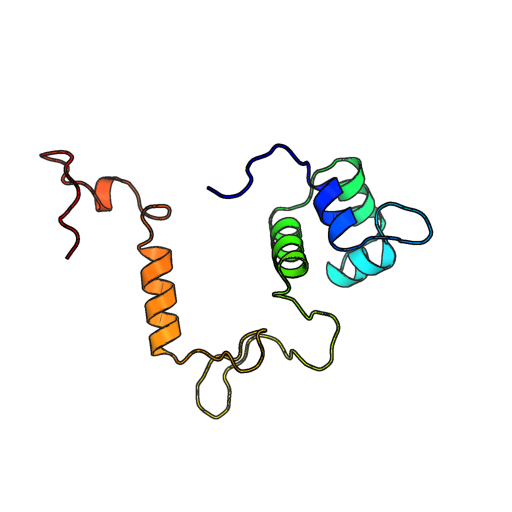TOM 854 C C . LEU A 1 104 ? 0.925 -7.308 17.870 1.00 68.94 104 LEU A C 1
ATOM 856 O O . LEU A 1 104 ? 2.059 -7.077 18.279 1.00 68.94 104 LEU A O 1
ATOM 860 N N . VAL A 1 105 ? 0.323 -6.513 16.982 1.00 66.62 105 VAL A N 1
ATOM 861 C CA . VAL A 1 105 ? 0.959 -5.305 16.433 1.00 66.62 105 VAL A CA 1
ATOM 862 C C . VAL A 1 105 ? 1.105 -4.229 17.511 1.00 66.62 105 VAL A C 1
ATOM 864 O O . VAL A 1 105 ? 2.207 -3.720 17.722 1.00 66.62 105 VAL A O 1
ATOM 867 N N . ARG A 1 106 ? 0.032 -3.938 18.257 1.00 59.72 106 ARG A N 1
ATOM 868 C CA . ARG A 1 106 ? 0.024 -2.919 19.324 1.00 59.72 106 ARG A CA 1
ATOM 869 C C . ARG A 1 106 ? 0.862 -3.312 20.531 1.00 59.72 106 ARG A C 1
ATOM 871 O O . ARG A 1 106 ? 1.366 -2.447 21.239 1.00 59.72 106 ARG A O 1
ATOM 878 N N . ASN A 1 107 ? 0.997 -4.609 20.782 1.00 60.03 107 ASN A N 1
ATOM 879 C CA . ASN A 1 107 ? 1.880 -5.165 21.798 1.00 60.03 107 ASN A CA 1
ATOM 880 C C . ASN A 1 107 ? 3.228 -5.589 21.213 1.00 60.03 107 ASN A C 1
ATOM 882 O O . ASN A 1 107 ? 3.973 -6.308 21.867 1.00 60.03 107 ASN A O 1
ATOM 886 N N . SER A 1 108 ? 3.587 -5.153 20.008 1.00 62.16 108 SER A N 1
ATOM 887 C CA . SER A 1 108 ? 4.962 -5.318 19.561 1.00 62.16 108 SER A CA 1
ATOM 888 C C . SER A 1 108 ? 5.861 -4.382 20.375 1.00 62.16 108 SER A C 1
ATOM 890 O O . SER A 1 108 ? 5.518 -3.225 20.628 1.00 62.16 108 SER A O 1
ATOM 892 N N . ILE A 1 109 ? 7.038 -4.871 20.778 1.00 56.66 109 ILE A N 1
ATOM 893 C CA . ILE A 1 109 ? 8.025 -4.122 21.584 1.00 56.66 109 ILE A CA 1
ATOM 894 C C . ILE A 1 109 ? 8.382 -2.762 20.950 1.00 56.66 109 ILE A C 1
ATOM 896 O O . ILE A 1 109 ? 8.790 -1.834 21.635 1.00 56.66 109 ILE A O 1
ATOM 900 N N . ARG A 1 110 ? 8.188 -2.622 19.633 1.00 57.75 110 ARG A N 1
ATOM 901 C CA . ARG A 1 110 ? 8.501 -1.414 18.861 1.00 57.75 110 ARG A CA 1
ATOM 902 C C . ARG A 1 110 ? 7.470 -0.288 18.983 1.00 57.75 110 ARG A C 1
ATOM 904 O O . ARG A 1 110 ? 7.830 0.848 18.696 1.00 57.75 110 ARG A O 1
ATOM 911 N N . GLU A 1 111 ? 6.221 -0.576 19.353 1.00 55.97 111 GLU A N 1
ATOM 912 C CA . GLU A 1 111 ? 5.148 0.435 19.431 1.00 55.97 111 GLU A CA 1
ATOM 913 C C . GLU A 1 111 ? 4.827 0.893 20.858 1.00 55.97 111 GLU A C 1
ATOM 915 O O . GLU A 1 111 ? 4.103 1.873 21.044 1.00 55.97 111 GLU A O 1
ATOM 920 N N . LYS A 1 112 ? 5.364 0.208 21.868 1.00 55.88 112 LYS A N 1
ATOM 921 C CA . LYS A 1 112 ? 5.130 0.532 23.274 1.00 55.88 112 LYS A CA 1
ATOM 922 C C . LYS A 1 112 ? 6.362 1.169 23.916 1.00 55.88 112 LYS A C 1
ATOM 924 O O . LYS A 1 112 ? 7.477 0.749 23.607 1.00 55.88 112 LYS A O 1
ATOM 929 N N . PRO A 1 113 ? 6.173 2.140 24.826 1.00 60.22 113 PRO A N 1
ATOM 930 C CA . PRO A 1 113 ? 7.273 2.704 25.592 1.00 60.22 113 PRO A CA 1
ATOM 931 C C . PRO A 1 113 ? 8.019 1.613 26.379 1.00 60.22 113 PRO A C 1
ATOM 933 O O . PRO A 1 113 ? 7.373 0.665 26.843 1.00 60.22 113 PRO A O 1
ATOM 936 N N . PRO A 1 114 ? 9.348 1.719 26.554 1.00 61.91 114 PRO A N 1
ATOM 937 C CA . PRO A 1 114 ? 10.126 0.748 27.322 1.00 61.91 114 PRO A CA 1
ATOM 938 C C . PRO A 1 114 ? 9.533 0.485 28.712 1.00 61.91 114 PRO A C 1
ATOM 940 O O . PRO A 1 114 ? 9.458 -0.661 29.139 1.00 61.91 114 PRO A O 1
ATOM 943 N N . GLU A 1 115 ? 9.003 1.508 29.384 1.00 64.56 115 GLU A N 1
ATOM 944 C CA . GLU A 1 115 ? 8.399 1.393 30.717 1.00 64.56 115 GLU A CA 1
ATOM 945 C C . GLU A 1 115 ? 7.192 0.436 30.817 1.00 64.56 115 GLU A C 1
ATOM 947 O O . GLU A 1 115 ? 6.771 0.106 31.918 1.00 64.56 115 GLU A O 1
ATOM 952 N N . TRP A 1 116 ? 6.618 -0.017 29.698 1.00 60.19 116 TRP A N 1
ATOM 953 C CA . TRP A 1 116 ? 5.547 -1.026 29.688 1.00 60.19 116 TRP A CA 1
ATOM 954 C C . TRP A 1 116 ? 6.071 -2.461 29.612 1.00 60.19 116 TRP A C 1
ATOM 956 O O . TRP A 1 116 ? 5.302 -3.405 29.784 1.00 60.19 116 TRP A O 1
ATOM 966 N N . TRP A 1 117 ? 7.357 -2.620 29.312 1.00 58.19 117 TRP A N 1
ATOM 967 C CA . TRP A 1 117 ? 8.036 -3.903 29.182 1.00 58.19 117 TRP A CA 1
ATOM 968 C C . TRP A 1 117 ? 9.032 -4.153 30.301 1.00 58.19 117 TRP A C 1
ATOM 970 O O . TRP A 1 117 ? 9.352 -5.311 30.529 1.00 58.19 117 TRP A O 1
ATOM 980 N N . PHE A 1 118 ? 9.486 -3.110 30.998 1.00 59.53 118 PHE A N 1
ATOM 981 C CA . PHE A 1 118 ? 10.468 -3.213 32.072 1.00 59.53 118 PHE A CA 1
ATOM 982 C C . PHE A 1 118 ? 9.884 -2.772 33.413 1.00 59.53 118 PHE A C 1
ATOM 984 O O . PHE A 1 118 ? 9.199 -1.750 33.496 1.00 59.53 118 PHE A O 1
ATOM 991 N N . THR A 1 119 ? 10.206 -3.498 34.480 1.00 57.06 119 THR A N 1
ATOM 992 C CA . THR A 1 119 ? 9.980 -3.026 35.850 1.00 57.06 119 THR A CA 1
ATOM 993 C C . THR A 1 119 ? 10.827 -1.774 36.106 1.00 57.06 119 THR A C 1
ATOM 995 O O . THR A 1 119 ? 12.038 -1.772 35.885 1.00 57.06 119 THR A O 1
ATOM 998 N N . GLN A 1 120 ? 10.224 -0.691 36.611 1.00 54.09 120 GLN A N 1
ATOM 999 C CA . GLN A 1 120 ? 10.986 0.522 36.962 1.00 54.09 120 GLN A CA 1
ATOM 1000 C C . GLN A 1 120 ? 11.978 0.292 38.118 1.00 54.09 120 GLN A C 1
ATOM 1002 O O . GLN A 1 120 ? 12.931 1.052 38.263 1.00 54.09 120 GLN A O 1
ATOM 1007 N N . GLU A 1 121 ? 11.767 -0.756 38.919 1.00 53.94 121 GLU A N 1
ATOM 1008 C CA . GLU A 1 121 ? 12.605 -1.086 40.076 1.00 53.94 121 GLU A CA 1
ATOM 1009 C C . GLU A 1 121 ? 13.841 -1.928 39.727 1.00 53.94 121 GLU A C 1
ATOM 1011 O O . GLU A 1 121 ? 14.873 -1.758 40.374 1.00 53.94 121 GLU A O 1
ATOM 1016 N N . THR A 1 122 ? 13.773 -2.812 38.721 1.00 60.00 122 THR A N 1
ATOM 1017 C CA . THR A 1 122 ? 14.883 -3.736 38.400 1.00 60.00 122 THR A CA 1
ATOM 1018 C C . THR A 1 122 ? 15.402 -3.628 36.966 1.00 60.00 122 THR A C 1
ATOM 1020 O O . THR A 1 122 ? 16.498 -4.109 36.688 1.00 60.00 122 THR A O 1
ATOM 1023 N N . GLY A 1 123 ? 14.688 -2.953 36.055 1.00 58.12 123 GLY A N 1
ATOM 1024 C CA . GLY A 1 123 ? 15.087 -2.832 34.647 1.00 58.12 123 GLY A CA 1
ATOM 1025 C C . GLY A 1 123 ? 14.995 -4.147 33.866 1.00 58.12 123 GLY A C 1
ATOM 1026 O O . GLY A 1 123 ? 15.518 -4.238 32.755 1.00 58.12 123 GLY A O 1
ATOM 1027 N N . GLU A 1 124 ? 14.345 -5.161 34.435 1.00 57.53 124 GLU A N 1
ATOM 1028 C CA . GLU A 1 124 ? 14.165 -6.480 33.834 1.00 57.53 124 GLU A CA 1
ATOM 1029 C C . GLU A 1 124 ? 12.834 -6.546 33.086 1.00 57.53 124 GLU A C 1
ATOM 1031 O O . GLU A 1 124 ? 11.868 -5.862 33.435 1.00 57.53 124 GLU A O 1
ATOM 1036 N N . LEU A 1 125 ? 12.806 -7.338 32.012 1.00 57.75 125 LEU A N 1
ATOM 1037 C CA . LEU A 1 125 ? 11.618 -7.509 31.182 1.00 57.75 125 LEU A CA 1
ATOM 1038 C C . LEU A 1 125 ? 10.537 -8.210 32.021 1.00 57.75 125 LEU A C 1
ATOM 1040 O O . LEU A 1 125 ? 10.844 -9.213 32.660 1.00 57.75 125 LEU A O 1
ATOM 1044 N N . TYR A 1 126 ? 9.292 -7.723 32.026 1.00 57.38 126 TYR A N 1
ATOM 1045 C CA . TYR A 1 126 ? 8.180 -8.476 32.614 1.00 57.38 126 TYR A CA 1
ATOM 1046 C C . TYR A 1 126 ? 8.122 -9.833 31.906 1.00 57.38 126 TYR A C 1
ATOM 1048 O O . TYR A 1 126 ? 7.920 -9.863 30.691 1.00 57.38 126 TYR A O 1
ATOM 1056 N N . ASP A 1 127 ? 8.378 -10.913 32.650 1.00 47.50 127 ASP A N 1
ATOM 1057 C CA . ASP A 1 127 ? 8.536 -12.270 32.128 1.00 47.50 127 ASP A CA 1
ATOM 1058 C C . ASP A 1 127 ? 7.532 -12.578 31.011 1.00 47.50 127 ASP A C 1
ATOM 1060 O O . ASP A 1 127 ? 6.315 -12.450 31.175 1.00 47.50 127 ASP A O 1
ATOM 1064 N N . ALA A 1 128 ? 8.070 -12.967 29.855 1.00 43.72 128 ALA A N 1
ATOM 1065 C CA . ALA A 1 128 ? 7.288 -13.433 28.725 1.00 43.72 128 ALA A CA 1
ATOM 1066 C C . ALA A 1 128 ? 6.630 -14.771 29.097 1.00 43.72 128 ALA A C 1
ATOM 1068 O O . ALA A 1 128 ? 7.292 -15.810 29.089 1.00 43.72 128 ALA A O 1
ATOM 1069 N N . VAL A 1 129 ? 5.340 -14.724 29.437 1.00 36.19 129 VAL A N 1
ATOM 1070 C CA . VAL A 1 129 ? 4.452 -15.896 29.500 1.00 36.19 129 VAL A CA 1
ATOM 1071 C C . VAL A 1 129 ? 3.775 -16.087 28.151 1.00 36.19 129 VAL A C 1
ATOM 1073 O O . VAL A 1 129 ? 3.228 -15.090 27.624 1.00 36.19 129 VAL A O 1
#

pLDDT: mean 72.87, std 16.59, range [29.67, 96.94]

Sequence (129 aa):
MLYDALIGDHWLLEMCFCDYIKGGVNLPKAAAFFNTSERTVYRWWKESKMPYMARKLCWLKESGTMSLHGKEWDGFHITKEGKLQTPFPDYALTPNEIAATWYLVRNSIREKPPEWWFTQETGELYDAV

=== Feature glossary ===
Legend for the data blocks above and below:

— What the protein is —

The amino-acid sequence is the protein's primary structure: the linear order of residues from the N-terminus to the C-terminus, written in one-letter code. Everything else here — the 3D coordinates, the secondary structure, the domain annotations — is ultimately a consequence of this string.

Database cross-references. InterPro integrates a dozen domain/family signature databases into unified entries with residue-range hits. GO terms attach function/process/location labels with evidence codes. CATH codes position the fold in a four-level structural taxonomy. Organism is the NCBI-taxonomy species name.

— Where its atoms are —

The mmCIF block holds the 3D Cartesian coordinates of each backbone atom (N, Cα, C, O) in ångströms. mmCIF is the PDB's canonical archive format — a tagged-loop text representation of the atomic model.

The six renders are orthographic views along the three Cartesian axes in both directions. Representation (cartoon, sticks, or surface) and color scheme (sequence-rainbow or by-chain) vary across proteins so the training set covers all the common visualization conventions.

— Local backbone conformation —

Secondary structure is the local, repeating backbone conformation. DSSP classifies it into eight states by reading the hydrogen-bond network: three helix types (H, G, I), two β types (E, B), two non-regular types (T, S), and unstructured coil (-).

SS3 is a coarse helix/strand/coil call (letters a/b/c) made by the P-SEA algorithm from inter-Cα distances and dihedrals. It is less detailed than DSSP but needs only Cα positions.

Backbone dihedral angles. Every residue except chain termini has a φ (preceding-C → N → Cα → C) and a ψ (N → Cα → C → next-N). They are reported in degrees following the IUPAC sign convention. Secondary structure is essentially a statement about which (φ, ψ) basin each residue occupies.

— Global shape and packing —

The geometric summary reports three shape descriptors. Rg (radius of gyration) measures how spread out the Cα atoms are about their centre of mass; compact globular proteins have small Rg, elongated or unfolded ones large. Cα contacts (<8 Å, |i−j|>4) count long-range residue pairs in spatial proximity — high for tightly packed folds, near zero for rods or random coil. The bounding-box extents give the protein's footprint along x, y, z in Å.

Solvent accessibility: the surface area of each residue that a 1.4 Å water probe can touch, in Å². When only backbone atoms are present the absolute values are lower than full-atom SASA (side chains contribute most of the area) and are flagged as backbone-only.

Plot images: a contact map (which residues are close in 3D, as an N×N binary image), a Ramachandran scatter (backbone torsion angles, revealing secondary-structure composition at a glance), and — for AlphaFold structures — a PAE heatmap (pairwise prediction confidence).

— Structural neighborhood —

Foldseek's 3Di representation compresses backbone geometry into a per-residue letter drawn from a learned twenty-state alphabet. It captures the tertiary interaction pattern around each residue — which residues are packed against it in space, regardless of where they are in sequence.

Structural nearest neighbors (via Foldseek easy-search vs the PDB). Reported per hit: target PDB id, E-value, and alignment TM-score. A TM-score above ~0.5 is the conventional threshold for 'same fold'.

— Confidence and disorder —

pLDDT (predicted Local Distance Difference Test) is AlphaFold's per-residue confidence score, ranging from 0 to 100. Values above 90 indicate high confidence (typically well-packed cores); 70–90 is confident; 50–70 low confidence; below 50 usually means the region is disordered or the prediction is unreliable there. AlphaFold stores pLDDT in the mmCIF B-factor column.

For experimental (PDB) structures, the B-factor (temperature factor) quantifies the positional spread of each atom in the crystal — a combination of thermal vibration and static disorder — in units of Å². High B-factors mark flexible loops or poorly resolved regions; low B-factors mark the rigid, well-ordered core.

Predicted Aligned Error (PAE) is an AlphaFold confidence matrix: entry (i, j) is the expected error in the position of residue j, in ångströms, when the prediction is superimposed on the true structure at residue i. Low PAE within a block of residues means that block is internally rigid and well-predicted; high PAE between two blocks means their relative placement is uncertain even if each block individually is confident.